Protein 3F7S (pdb70)

Sequence (134 aa):
GSTAAESEIRRQLIERWQAVRDRDIPGIIAPYADDIVAFDAIQALQFKGKSAYTAHWECGCTGPVFELAQLTVHAAGDLALAHWLNRCGPGDDESQCGFRATVGYRRQGGQWQVIHEHWSAPFDETQKALFDLKP

Structure (mmCIF, N/CA/C/O backbone):
data_3F7S
#
_entry.id   3F7S
#
_cell.length_a   65.920
_cell.length_b   65.920
_cell.length_c   89.390
_cell.angle_alpha   90.000
_cell.angle_beta   90.000
_cell.angle_gamma   90.000
#
_symmetry.space_group_name_H-M   'P 41 21 2'
#
loop_
_entity.id
_entity.type
_entity.pdbx_description
1 polymer 'uncharacterized NTF2-like protein'
2 non-polymer 'UNKNOWN LIGAND'
3 non-polymer 'SULFATE ION'
4 non-polymer GLYCEROL
5 water water
#
loop_
_atom_site.group_PDB
_atom_site.id
_atom_site.type_symbol
_atom_site.label_atom_id
_atom_site.label_alt_id
_atom_site.label_comp_id
_atom_site.label_asym_id
_atom_site.label_entity_id
_atom_site.label_seq_id
_atom_site.pdbx_PDB_ins_code
_atom_site.Cartn_x
_atom_site.Cartn_y
_atom_site.Cartn_z
_atom_site.occupancy
_atom_site.B_iso_or_equiv
_atom_site.auth_seq_id
_atom_site.auth_comp_id
_atom_site.auth_asym_id
_atom_site.auth_atom_id
_atom_site.pdbx_PDB_model_num
ATOM 1 N N . GLY A 1 1 ? 36.031 33.513 51.395 1.00 41.21 0 GLY A N 1
ATOM 2 C CA . GLY A 1 1 ? 34.898 32.694 51.944 1.00 42.38 0 GLY A CA 1
ATOM 3 C C . GLY A 1 1 ? 33.518 33.192 51.519 1.00 39.63 0 GLY A C 1
ATOM 4 O O . GLY A 1 1 ? 33.346 33.773 50.443 1.00 40.47 0 GLY A O 1
ATOM 13 N N . SER A 1 3 ? 29.845 35.209 51.523 1.00 25.42 2 SER A N 1
ATOM 14 C CA . SER A 1 3 ? 29.450 36.611 51.565 1.00 24.62 2 SER A CA 1
ATOM 15 C C . SER A 1 3 ? 28.131 36.736 52.309 1.00 23.22 2 SER A C 1
ATOM 16 O O . SER A 1 3 ? 27.092 36.238 51.847 1.00 19.50 2 SER A O 1
ATOM 19 N N . THR A 1 4 ? 28.147 37.390 53.471 1.00 23.46 3 THR A N 1
ATOM 20 C CA . THR A 1 4 ? 26.926 37.564 54.254 1.00 22.16 3 THR A CA 1
ATOM 21 C C . THR A 1 4 ? 25.963 38.514 53.529 1.00 20.09 3 THR A C 1
ATOM 22 O O . THR A 1 4 ? 24.752 38.365 53.595 1.00 20.99 3 THR A O 1
ATOM 26 N N . ALA A 1 5 ? 26.477 39.473 52.785 1.00 19.07 4 ALA A N 1
ATOM 27 C CA . ALA A 1 5 ? 25.582 40.339 52.029 1.00 19.91 4 ALA A CA 1
ATOM 28 C C . ALA A 1 5 ? 24.822 39.516 50.981 1.00 22.32 4 ALA A C 1
ATOM 29 O O . ALA A 1 5 ? 23.613 39.672 50.852 1.00 24.60 4 ALA A O 1
ATOM 31 N N . ALA A 1 6 ? 25.522 38.629 50.254 1.00 23.06 5 ALA A N 1
ATOM 32 C CA . ALA A 1 6 ? 24.885 37.811 49.196 1.00 22.33 5 ALA A CA 1
ATOM 33 C C . ALA A 1 6 ? 23.878 36.855 49.812 1.00 20.64 5 ALA A C 1
ATOM 34 O O . ALA A 1 6 ? 22.772 36.715 49.332 1.00 23.61 5 ALA A O 1
ATOM 36 N N . GLU A 1 7 ? 24.259 36.221 50.908 1.00 21.75 6 GLU A N 1
ATOM 37 C CA . GLU A 1 7 ? 23.374 35.303 51.600 1.00 21.51 6 GLU A CA 1
ATOM 38 C C . GLU A 1 7 ? 22.129 36.011 52.135 1.00 18.89 6 GLU A C 1
ATOM 39 O O . GLU A 1 7 ? 21.031 35.449 52.100 1.00 19.20 6 GLU A O 1
ATOM 45 N N . SER A 1 8 ? 22.282 37.229 52.651 1.00 19.10 7 SER A N 1
ATOM 46 C CA . SER A 1 8 ? 21.096 38.017 53.030 1.00 18.54 7 SER A CA 1
ATOM 47 C C . SER A 1 8 ? 20.205 38.252 51.798 1.00 20.10 7 SER A C 1
ATOM 48 O O . SER A 1 8 ? 18.971 38.144 51.879 1.00 20.56 7 SER A O 1
ATOM 51 N N . GLU A 1 9 ? 20.804 38.595 50.658 1.00 21.22 8 GLU A N 1
ATOM 52 C CA . GLU A 1 9 ? 19.986 38.836 49.456 1.00 24.06 8 GLU A CA 1
ATOM 53 C C . GLU A 1 9 ? 19.268 37.572 49.015 1.00 22.01 8 GLU A C 1
ATOM 54 O O . GLU A 1 9 ? 18.109 37.639 48.578 1.00 22.70 8 GLU A O 1
ATOM 60 N N . ILE A 1 10 ? 19.964 36.439 49.062 1.00 21.94 9 ILE A N 1
ATOM 61 C CA . ILE A 1 10 ? 19.346 35.146 48.640 1.00 20.94 9 ILE A CA 1
ATOM 62 C C . ILE A 1 10 ? 18.176 34.811 49.585 1.00 21.62 9 ILE A C 1
ATOM 63 O O . ILE A 1 10 ? 17.127 34.371 49.131 1.00 22.06 9 ILE A O 1
ATOM 68 N N . ARG A 1 11 ? 18.341 35.034 50.889 1.00 21.25 10 ARG A N 1
ATOM 69 C CA A A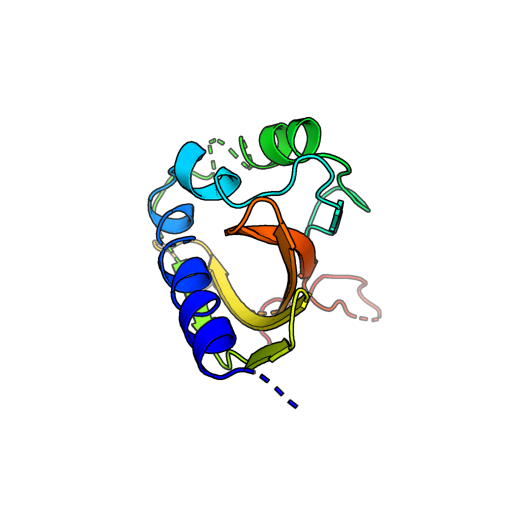RG A 1 11 ? 17.252 34.763 51.843 0.50 22.21 10 ARG A CA 1
ATOM 70 C CA B ARG A 1 11 ? 17.257 34.764 51.852 0.50 21.73 10 ARG A CA 1
ATOM 71 C C . ARG A 1 11 ? 16.013 35.585 51.539 1.00 22.61 10 ARG A C 1
ATOM 72 O O . ARG A 1 11 ? 14.898 35.075 51.606 1.00 21.35 10 ARG A O 1
ATOM 87 N N . GLN A 1 12 ? 16.210 36.849 51.195 1.00 21.65 11 GLN A N 1
ATOM 88 C CA . GLN A 1 12 ? 15.088 37.701 50.803 1.00 23.88 11 GLN A CA 1
ATOM 89 C C . GLN A 1 12 ? 14.426 37.264 49.481 1.00 24.74 11 GLN A C 1
ATOM 90 O O . GLN A 1 12 ? 13.182 37.299 49.349 1.00 20.37 11 GLN A O 1
ATOM 96 N N . LEU A 1 13 ? 15.250 36.870 48.510 1.00 22.91 12 LEU A N 1
ATOM 97 C CA . LEU A 1 13 ? 14.719 36.311 47.273 1.00 23.42 12 LEU A CA 1
ATOM 98 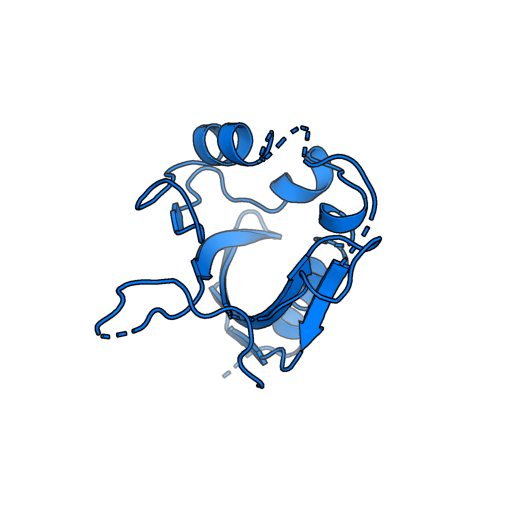C C . LEU A 1 13 ? 13.827 35.125 47.627 1.00 20.25 12 LEU A C 1
ATOM 99 O O . LEU A 1 13 ? 12.696 35.048 47.159 1.00 21.55 12 LEU A O 1
ATOM 104 N N . ILE A 1 14 ? 14.311 34.207 48.474 1.00 21.85 13 ILE A N 1
ATOM 105 C CA . ILE A 1 14 ? 13.520 33.036 48.849 1.00 20.13 13 ILE A CA 1
ATOM 106 C C . ILE A 1 14 ? 12.189 33.433 49.524 1.00 21.68 13 ILE A C 1
ATOM 107 O O . ILE A 1 14 ? 11.148 32.891 49.185 1.00 21.29 13 ILE A O 1
ATOM 112 N N . GLU A 1 15 ? 12.210 34.419 50.435 1.00 21.96 14 GLU A N 1
ATOM 113 C CA . GLU A 1 15 ? 10.998 34.869 51.146 1.00 21.38 14 GLU A CA 1
ATOM 114 C C . GLU A 1 15 ? 9.922 35.355 50.197 1.00 21.15 14 GLU A C 1
ATOM 115 O O . GLU A 1 15 ? 8.764 34.980 50.339 1.00 21.87 14 GLU A O 1
ATOM 121 N N . ARG A 1 16 ? 10.303 36.183 49.232 1.00 21.40 15 ARG A N 1
ATOM 122 C CA . ARG A 1 16 ? 9.352 36.726 48.264 1.00 22.72 15 ARG A CA 1
ATOM 123 C C . ARG A 1 16 ? 8.857 35.649 47.290 1.00 21.66 15 ARG A C 1
ATOM 124 O O . ARG A 1 16 ? 7.718 35.666 46.867 1.00 21.79 15 ARG A O 1
ATOM 132 N N . TRP A 1 17 ? 9.738 34.715 46.938 1.00 22.81 16 TRP A N 1
ATOM 133 C CA . TRP A 1 17 ? 9.423 33.644 45.987 1.00 22.30 16 TRP A CA 1
ATOM 134 C C . TRP A 1 17 ? 8.399 32.701 46.614 1.00 23.95 16 TRP A C 1
ATOM 135 O O . TRP A 1 17 ? 7.380 32.378 45.981 1.00 25.64 16 TRP A O 1
ATOM 154 N N . GLN A 1 19 ? 6.331 33.412 48.905 1.00 24.63 18 GLN A N 1
ATOM 155 C CA . GLN A 1 19 ? 5.101 34.176 49.032 1.00 24.08 18 GLN A CA 1
ATOM 156 C C . GLN A 1 19 ? 4.377 34.172 47.704 1.00 25.85 18 GLN A C 1
ATOM 157 O O . GLN A 1 19 ? 3.142 34.073 47.689 1.00 22.05 18 GLN A O 1
ATOM 163 N N . ALA A 1 20 ? 5.133 34.310 46.599 1.00 25.80 19 ALA A N 1
ATOM 164 C CA . ALA A 1 20 ? 4.551 34.275 45.247 1.00 26.09 19 ALA A CA 1
ATOM 165 C C . ALA A 1 20 ? 3.836 32.948 44.985 1.00 25.49 19 ALA A C 1
ATOM 166 O O . ALA A 1 20 ? 2.731 32.935 44.416 1.00 24.05 19 ALA A O 1
ATOM 168 N N . VAL A 1 21 ? 4.463 31.844 45.411 1.00 26.08 20 VAL A N 1
ATOM 169 C CA . VAL A 1 21 ? 3.876 30.517 45.270 1.00 23.73 20 VAL A CA 1
ATOM 170 C C . VAL A 1 21 ? 2.538 30.480 46.026 1.00 28.84 20 VAL A C 1
ATOM 171 O O . VAL A 1 21 ? 1.495 30.099 45.466 1.00 28.32 20 VAL A O 1
ATOM 175 N N . ARG A 1 22 ? 2.552 30.899 47.287 1.00 29.84 21 ARG A N 1
ATOM 176 C CA . ARG A 1 22 ? 1.326 30.894 48.067 1.00 29.74 21 ARG A CA 1
ATOM 177 C C . ARG A 1 22 ? 0.286 31.835 47.462 1.00 30.73 21 ARG A C 1
ATOM 178 O O . ARG A 1 22 ? -0.881 31.509 47.478 1.00 30.78 21 ARG A O 1
ATOM 186 N N . ASP A 1 23 ? 0.690 32.993 46.928 1.00 31.50 22 ASP A N 1
ATOM 187 C CA . ASP A 1 23 ? -0.264 33.890 46.249 1.00 31.18 22 ASP A CA 1
ATOM 188 C C . ASP A 1 23 ? -0.684 33.403 44.850 1.00 29.59 22 ASP A C 1
ATOM 189 O O . ASP A 1 23 ? -1.433 34.079 44.175 1.00 29.65 22 ASP A O 1
ATOM 194 N N . ARG A 1 24 ? -0.194 32.262 44.386 1.00 30.11 23 ARG A N 1
ATOM 195 C CA . ARG A 1 24 ? -0.491 31.816 43.021 1.00 30.95 23 ARG A CA 1
ATOM 196 C C . ARG A 1 24 ? -0.181 32.894 41.975 1.00 31.15 23 ARG A C 1
ATOM 197 O O . ARG A 1 24 ? -0.889 33.048 40.973 1.00 33.21 23 ARG A O 1
ATOM 202 N N . ASP A 1 25 ? 0.906 33.616 42.217 1.00 28.05 24 ASP A N 1
ATOM 203 C CA . ASP A 1 25 ? 1.368 34.707 41.368 1.00 28.40 24 ASP A CA 1
ATOM 204 C C . ASP A 1 25 ? 2.497 34.226 40.389 1.00 28.81 24 ASP A C 1
ATOM 205 O O . ASP A 1 25 ? 3.703 34.321 40.654 1.00 29.70 24 ASP A O 1
ATOM 210 N N . ILE A 1 26 ? 2.075 33.702 39.245 1.00 27.65 25 ILE A N 1
ATOM 211 C CA . ILE A 1 26 ? 3.017 33.136 38.295 1.00 26.47 25 ILE A CA 1
ATOM 212 C C . ILE A 1 26 ? 4.138 34.106 37.904 1.00 24.89 25 ILE A C 1
ATOM 213 O O . ILE A 1 26 ? 5.282 33.713 37.795 1.00 24.28 25 ILE A O 1
ATOM 218 N N . PRO A 1 27 ? 3.806 35.375 37.648 1.00 26.22 26 PRO A N 1
ATOM 219 C CA . PRO A 1 27 ? 4.870 36.329 37.302 1.00 27.05 26 PRO A CA 1
ATOM 220 C C . PRO A 1 27 ? 5.923 36.491 38.378 1.00 25.40 26 PRO A C 1
ATOM 221 O O . PRO A 1 27 ? 7.120 36.648 38.060 1.00 25.61 26 PRO A O 1
ATOM 225 N N . GLY A 1 28 ? 5.481 36.432 39.633 1.00 25.32 27 GLY A N 1
ATOM 226 C CA . GLY A 1 28 ? 6.395 36.439 40.770 1.00 25.04 27 GLY A CA 1
ATOM 227 C C . GLY A 1 28 ? 7.180 35.131 40.947 1.00 24.43 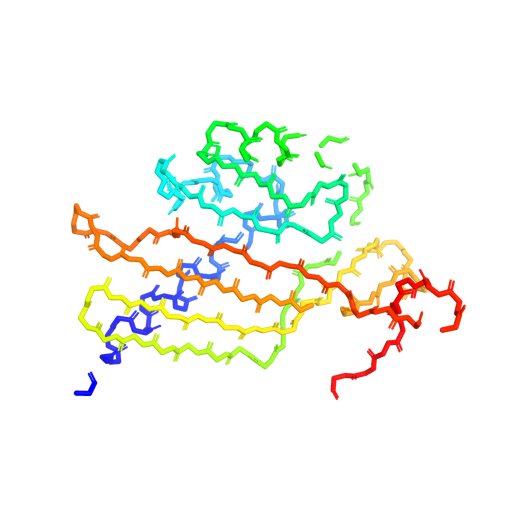27 GLY A C 1
ATOM 228 O O . GLY A 1 28 ? 8.322 35.155 41.364 1.00 25.49 27 GLY A O 1
ATOM 229 N N . ILE A 1 29 ? 6.559 33.994 40.647 1.00 23.57 28 ILE A N 1
ATOM 230 C CA . ILE A 1 29 ? 7.259 32.716 40.678 1.00 22.08 28 ILE A CA 1
ATOM 231 C C . ILE A 1 29 ? 8.449 32.656 39.704 1.00 24.26 28 ILE A C 1
ATOM 232 O O . ILE A 1 29 ? 9.568 32.238 40.079 1.00 22.72 28 ILE A O 1
ATOM 237 N N . ILE A 1 30 ? 8.242 33.143 38.478 1.00 22.28 29 ILE A N 1
ATOM 238 C CA . ILE A 1 30 ? 9.235 33.016 37.442 1.00 24.46 29 ILE A CA 1
ATOM 239 C C . ILE A 1 30 ? 10.180 34.194 37.310 1.00 24.81 29 ILE A C 1
ATOM 240 O O . ILE A 1 30 ? 11.227 34.081 36.640 1.00 22.03 29 ILE A O 1
ATOM 245 N N . ALA A 1 31 ? 9.844 35.314 37.946 1.00 22.77 30 ALA A N 1
ATOM 246 C CA . ALA A 1 31 ? 10.674 36.526 37.830 1.00 26.97 30 ALA A CA 1
ATOM 247 C C . ALA A 1 31 ? 12.167 36.308 38.096 1.00 27.31 30 ALA A C 1
ATOM 248 O O . ALA A 1 31 ? 13.017 36.848 37.369 1.00 28.22 30 ALA A O 1
ATOM 250 N N . PRO A 1 32 ? 12.508 35.512 39.116 1.00 25.76 31 PRO A N 1
ATOM 251 C CA . PRO A 1 32 ? 13.952 35.324 39.354 1.00 26.09 31 PRO A CA 1
ATOM 252 C C . PRO A 1 32 ? 14.637 34.227 38.520 1.00 26.78 31 PRO A C 1
ATOM 253 O O . PRO A 1 32 ? 15.860 34.015 38.663 1.00 24.35 31 PRO A O 1
ATOM 257 N N . TYR A 1 33 ? 13.890 33.563 37.634 1.00 26.72 32 TYR A N 1
ATOM 258 C CA . TYR A 1 33 ? 14.449 32.399 36.936 1.00 25.17 32 TYR A CA 1
ATOM 259 C C . TYR A 1 33 ? 15.354 32.830 35.793 1.00 27.81 32 TYR A C 1
ATOM 260 O O . TYR A 1 33 ? 14.954 33.682 34.999 1.00 27.82 32 TYR A O 1
ATOM 269 N N . ALA A 1 34 ? 16.552 32.244 35.688 1.00 26.26 33 ALA A N 1
ATOM 270 C CA . ALA A 1 34 ? 17.377 32.421 34.480 1.00 23.93 33 ALA A CA 1
ATOM 271 C C . ALA A 1 34 ? 16.654 31.820 33.269 1.00 25.85 33 ALA A C 1
ATOM 272 O O . ALA A 1 34 ? 15.845 30.889 33.383 1.00 24.51 33 ALA A O 1
ATOM 274 N N . ASP A 1 35 ? 16.940 32.364 32.096 1.00 25.05 34 ASP A N 1
ATOM 275 C CA . ASP A 1 35 ? 16.378 31.819 30.859 1.00 26.52 34 ASP A CA 1
ATOM 276 C C . ASP A 1 35 ? 16.705 30.351 30.615 1.00 25.88 34 ASP A C 1
ATOM 277 O O . ASP A 1 35 ? 15.920 29.618 29.994 1.00 21.97 34 ASP A O 1
ATOM 282 N N . ASP A 1 36 ? 17.888 29.936 31.069 1.00 24.93 35 ASP A N 1
ATOM 283 C CA . ASP A 1 36 ? 18.344 28.566 30.869 1.00 25.34 35 ASP A CA 1
ATOM 284 C C . ASP A 1 36 ? 18.228 27.693 32.135 1.00 26.38 35 ASP A C 1
ATOM 285 O O . ASP A 1 36 ? 18.925 26.678 32.236 1.00 24.08 35 ASP A O 1
ATOM 290 N N . ILE A 1 37 ? 17.321 28.060 33.057 1.00 23.44 36 ILE A N 1
ATOM 291 C CA . ILE A 1 37 ? 17.081 27.292 34.289 1.00 20.51 36 ILE A CA 1
ATOM 292 C C . ILE A 1 37 ? 16.893 25.796 33.961 1.00 23.36 36 ILE A C 1
ATOM 293 O O . ILE A 1 37 ? 16.243 25.454 32.982 1.00 20.93 36 ILE A O 1
ATOM 298 N N . VAL A 1 38 ? 17.530 24.917 34.743 1.00 25.43 37 VAL A N 1
ATOM 299 C CA . VAL A 1 38 ? 17.271 23.462 34.682 1.00 23.63 37 VAL A CA 1
ATOM 300 C C . VAL A 1 38 ? 16.646 23.022 35.983 1.00 21.14 37 VAL A C 1
ATOM 301 O O . VAL A 1 38 ? 17.254 23.211 37.070 1.00 22.28 37 VAL A O 1
ATOM 305 N N . ALA A 1 39 ? 15.450 22.426 35.910 1.00 19.31 38 ALA A N 1
ATOM 306 C CA . ALA A 1 39 ? 14.681 22.086 37.144 1.00 20.18 38 ALA A CA 1
ATOM 307 C C . ALA A 1 39 ? 14.335 20.618 37.173 1.00 22.38 38 ALA A C 1
ATOM 308 O O . ALA A 1 39 ? 13.851 20.094 36.180 1.00 24.54 38 ALA A O 1
ATOM 310 N N . PHE A 1 40 ? 14.608 19.953 38.296 1.00 20.55 39 PHE A N 1
ATOM 311 C CA . PHE A 1 40 ? 14.119 18.616 38.579 1.00 18.40 39 PHE A CA 1
ATOM 312 C C . PHE A 1 40 ? 12.952 18.755 39.542 1.00 23.72 39 PHE A C 1
ATOM 313 O O . PHE A 1 40 ? 13.156 19.019 40.752 1.00 23.35 39 PHE A O 1
ATOM 321 N N . ASP A 1 41 ? 11.729 18.589 39.031 1.00 22.31 40 ASP A N 1
ATOM 322 C CA . ASP A 1 41 ? 10.542 18.734 39.865 1.00 23.23 40 ASP A CA 1
ATOM 323 C C . ASP A 1 41 ? 10.234 17.405 40.512 1.00 21.69 40 ASP A C 1
ATOM 324 O O . ASP A 1 41 ? 10.787 16.355 40.125 1.00 20.38 40 ASP A O 1
ATOM 329 N N . ALA A 1 42 ? 9.367 17.454 41.523 1.00 22.35 41 ALA A N 1
ATOM 330 C CA . ALA A 1 42 ? 9.041 16.293 42.348 1.00 22.65 41 ALA A CA 1
ATOM 331 C C . ALA A 1 42 ? 8.155 15.303 41.621 1.00 24.24 41 ALA A C 1
ATOM 332 O O . ALA A 1 42 ? 8.059 14.143 42.052 1.00 18.87 41 ALA A O 1
ATOM 334 N N . ILE A 1 43 ? 7.500 15.768 40.544 1.00 23.27 42 ILE A N 1
ATOM 335 C CA . ILE A 1 43 ? 6.522 14.960 39.822 1.00 27.29 42 ILE A CA 1
ATOM 336 C C . ILE A 1 43 ? 6.710 14.922 38.310 1.00 26.32 42 ILE A C 1
ATOM 337 O O . ILE A 1 43 ? 7.342 15.811 37.734 1.00 23.18 42 ILE A O 1
ATOM 342 N N . GLN A 1 44 ? 6.154 13.875 37.699 1.00 28.41 43 GLN A N 1
ATOM 343 C CA . GLN A 1 44 ? 5.742 13.856 36.270 1.00 29.72 43 GLN A CA 1
ATOM 344 C C . GLN A 1 44 ? 6.842 13.643 35.203 1.00 29.25 43 GLN A C 1
ATOM 345 O O . GLN A 1 44 ? 6.662 12.850 34.265 1.00 27.50 43 GLN A O 1
ATOM 351 N N . ALA A 1 45 ? 7.963 14.345 35.346 1.00 26.40 44 ALA A N 1
ATOM 352 C CA . ALA A 1 45 ? 9.034 14.282 34.372 1.00 25.49 44 ALA A CA 1
ATOM 353 C C . ALA A 1 45 ? 10.393 14.261 35.085 1.00 26.51 44 ALA A C 1
ATOM 354 O O . ALA A 1 45 ? 10.532 14.681 36.233 1.00 25.35 44 ALA A O 1
ATOM 356 N N . LEU A 1 46 ? 11.403 13.770 34.391 1.00 24.75 45 LEU A N 1
ATOM 357 C CA . LEU A 1 46 ? 12.756 13.754 34.924 1.00 27.07 45 LEU A CA 1
ATOM 358 C C . LEU A 1 46 ? 13.278 15.170 35.126 1.00 24.73 45 LEU A C 1
ATOM 359 O O . LEU A 1 46 ? 13.913 15.474 36.142 1.00 20.93 45 LEU A O 1
ATOM 364 N N . GLN A 1 47 ? 13.034 16.033 34.143 1.00 22.40 46 GLN A N 1
ATOM 365 C CA . GLN A 1 47 ? 13.528 17.416 34.191 1.00 21.08 46 GLN A CA 1
ATOM 366 C C . GLN A 1 47 ? 12.760 18.346 33.232 1.00 21.54 46 GLN A C 1
ATOM 367 O O . GLN A 1 47 ? 12.051 17.882 32.317 1.00 20.26 46 GLN A O 1
ATOM 373 N N . PHE A 1 48 ? 12.901 19.646 33.469 1.00 20.79 47 PHE A N 1
ATOM 374 C CA . PHE A 1 48 ? 12.406 20.715 32.601 1.00 21.51 47 PHE A CA 1
ATOM 375 C C . PHE A 1 48 ? 13.597 21.588 32.278 1.00 23.80 47 PHE A C 1
ATOM 376 O O . PHE A 1 48 ? 14.366 21.971 33.174 1.00 23.46 47 PHE A O 1
ATOM 384 N N . LYS A 1 49 ? 13.802 21.887 31.002 1.00 23.59 48 LYS A N 1
ATOM 385 C CA . LYS A 1 49 ? 14.956 22.674 30.600 1.00 26.00 48 LYS A CA 1
ATOM 386 C C . LYS A 1 49 ? 14.519 23.982 29.931 1.00 24.82 48 LYS A C 1
ATOM 387 O O . LYS A 1 49 ? 13.828 23.960 28.903 1.00 20.69 48 LYS A O 1
ATOM 393 N N . GLY A 1 50 ? 14.949 25.107 30.514 1.00 24.26 49 GLY A N 1
ATOM 394 C CA . GLY A 1 50 ? 14.682 26.431 29.971 1.00 21.00 49 GLY A CA 1
ATOM 395 C C . GLY A 1 50 ? 13.484 27.016 30.671 1.00 22.07 49 GLY A C 1
ATOM 396 O O . GLY A 1 50 ? 12.577 26.317 31.041 1.00 19.87 49 GLY A O 1
ATOM 397 N N . LYS A 1 51 ? 13.471 28.331 30.789 1.00 26.52 50 LYS A N 1
ATOM 398 C CA . LYS A 1 51 ? 12.422 29.059 31.498 1.00 22.75 50 LYS A CA 1
ATOM 399 C C . LYS A 1 51 ? 11.069 28.905 30.824 1.00 24.95 50 LYS A C 1
ATOM 400 O O . LYS A 1 51 ? 10.028 28.817 31.495 1.00 24.16 50 LYS A O 1
ATOM 406 N N . SER A 1 52 ? 11.040 28.817 29.493 1.00 25.51 51 SER A N 1
ATOM 407 C CA . SER A 1 52 ? 9.739 28.723 28.829 1.00 25.17 51 SER A CA 1
ATOM 408 C C . SER A 1 52 ? 9.026 27.402 29.167 1.00 23.69 51 SER A C 1
ATOM 409 O O . SER A 1 52 ? 7.861 27.376 29.608 1.00 22.00 51 SER A O 1
ATOM 412 N N . ALA A 1 53 ? 9.734 26.302 28.984 1.00 23.27 52 ALA A N 1
ATOM 413 C CA . ALA A 1 53 ? 9.188 25.005 29.365 1.00 23.86 52 ALA A CA 1
ATOM 414 C C . ALA A 1 53 ? 8.801 24.917 30.868 1.00 21.34 52 ALA A C 1
ATOM 415 O O . ALA A 1 53 ? 7.767 24.326 31.222 1.00 21.43 52 ALA A O 1
ATOM 417 N N . TYR A 1 54 ? 9.643 25.443 31.759 1.00 21.37 53 TYR A N 1
ATOM 418 C CA . TYR A 1 54 ? 9.360 25.335 33.223 1.00 21.86 53 TYR A CA 1
ATOM 419 C C . TYR A 1 54 ? 8.190 26.240 33.606 1.00 20.39 53 TYR A C 1
ATOM 420 O O . TYR A 1 54 ? 7.363 25.900 34.487 1.00 20.66 53 TYR A O 1
ATOM 429 N N . THR A 1 55 ? 8.074 27.373 32.894 1.00 19.58 54 THR A N 1
ATOM 430 C CA . THR A 1 55 ? 6.889 28.243 33.078 1.00 21.23 54 THR A CA 1
ATOM 431 C C . THR A 1 55 ? 5.614 27.521 32.722 1.00 23.29 54 THR A C 1
ATOM 432 O O . THR A 1 55 ? 4.619 27.619 33.453 1.00 25.44 54 THR A O 1
ATOM 436 N N . ALA A 1 56 ? 5.656 26.766 31.620 1.00 23.73 55 ALA A N 1
ATOM 437 C CA . ALA A 1 56 ? 4.500 26.055 31.144 1.00 22.94 55 ALA A CA 1
ATOM 438 C C . ALA A 1 56 ? 4.067 25.011 32.164 1.00 22.11 55 ALA A C 1
ATOM 439 O O . ALA A 1 56 ? 2.862 24.799 32.358 1.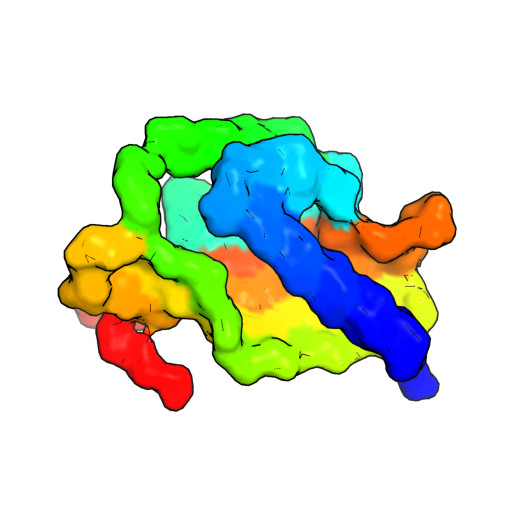00 25.22 55 ALA A O 1
ATOM 441 N N . HIS A 1 57 ? 5.044 24.373 32.800 1.00 20.90 56 HIS A N 1
ATOM 442 C CA . HIS A 1 57 ? 4.798 23.398 33.846 1.00 20.29 56 HIS A CA 1
ATOM 443 C C . HIS A 1 57 ? 4.188 24.043 35.095 1.00 23.54 56 HIS A C 1
ATOM 444 O O . HIS A 1 57 ? 3.185 23.543 35.649 1.00 22.66 56 HIS A O 1
ATOM 451 N N . TRP A 1 58 ? 4.787 25.140 35.553 1.00 22.83 57 TRP A N 1
ATOM 452 C CA . TRP A 1 58 ? 4.197 25.881 36.668 1.00 25.22 57 TRP A CA 1
ATOM 453 C C . TRP A 1 58 ? 2.760 26.313 36.387 1.00 24.70 57 TRP A C 1
ATOM 454 O O . TRP A 1 58 ? 1.909 26.210 37.247 1.00 25.60 57 TRP A O 1
ATOM 465 N N . GLU A 1 59 ? 2.489 26.776 35.176 1.00 26.28 58 GLU A N 1
ATOM 466 C CA . GLU A 1 59 ? 1.125 27.217 34.799 1.00 25.37 58 GLU A CA 1
ATOM 467 C C . GLU A 1 59 ? 0.161 26.046 34.881 1.00 26.13 58 GLU A C 1
ATOM 468 O O . GLU A 1 59 ? -0.914 26.156 35.435 1.00 23.88 58 GLU A O 1
ATOM 482 N N . CYS A 1 61 ? 0.483 23.205 36.742 1.00 33.78 60 CYS A N 1
ATOM 483 C CA . CYS A 1 61 ? 0.398 22.843 38.149 1.00 37.15 60 CYS A CA 1
ATOM 484 C C . CYS A 1 61 ? -0.497 23.796 38.898 1.00 37.56 60 CYS A C 1
ATOM 485 O O . CYS A 1 61 ? -1.319 23.370 39.678 1.00 34.15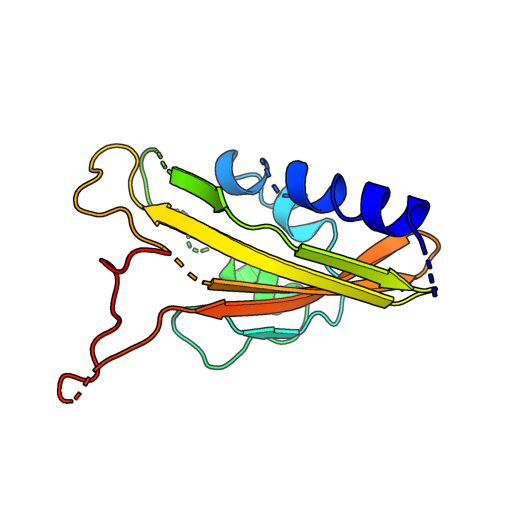 60 CYS A O 1
ATOM 496 N N . GLY A 1 63 ? -2.947 25.898 37.858 1.00 60.55 62 GLY A N 1
ATOM 497 C CA . GLY A 1 63 ? -4.366 25.826 37.518 1.00 64.39 62 GLY A CA 1
ATOM 498 C C . GLY A 1 63 ? -5.017 24.579 38.088 1.00 67.24 62 GLY A C 1
ATOM 499 O O . GLY A 1 63 ? -6.229 24.559 38.306 1.00 69.92 62 GLY A O 1
ATOM 508 N N . CYS A 1 65 ? -4.927 22.978 41.091 1.00 76.70 64 CYS A N 1
ATOM 509 C CA . CYS A 1 65 ? -5.199 22.725 42.501 1.00 79.54 64 CYS A CA 1
ATOM 510 C C . CYS A 1 65 ? -6.066 23.858 43.046 1.00 79.71 64 CYS A C 1
ATOM 511 O O . CYS A 1 65 ? -5.586 24.970 43.275 1.00 78.65 64 CYS A O 1
ATOM 514 N N . THR A 1 66 ? -7.361 23.572 43.190 1.00 80.69 65 THR A N 1
ATOM 515 C CA . THR A 1 66 ? -8.302 24.497 43.808 1.00 80.53 65 THR A CA 1
ATOM 516 C C . THR A 1 66 ? -8.081 24.452 45.310 1.00 80.82 65 THR A C 1
ATOM 517 O O . THR A 1 66 ? -7.523 23.479 45.847 1.00 81.23 65 THR A O 1
ATOM 519 N N . GLY A 1 67 ? -8.494 25.523 45.978 1.00 79.77 66 GLY A N 1
ATOM 520 C CA . GLY A 1 67 ? -8.512 25.561 47.429 1.00 78.87 66 GLY A CA 1
ATOM 521 C C . GLY A 1 67 ? -7.285 26.178 48.070 1.00 77.72 66 GLY A C 1
ATOM 522 O O . GLY A 1 67 ? -6.378 26.651 47.389 1.00 77.30 66 GLY A O 1
ATOM 523 N N . PRO A 1 68 ? -7.252 26.166 49.407 1.00 76.90 67 PRO A N 1
ATOM 524 C CA . PRO A 1 68 ? -6.162 26.795 50.128 1.00 75.56 67 PRO A CA 1
ATOM 525 C C . PRO A 1 68 ? -4.951 25.871 50.148 1.00 72.45 67 PRO A C 1
ATOM 526 O O . PRO A 1 68 ? -5.086 24.662 49.920 1.00 71.55 67 PRO A O 1
ATOM 538 N N . VAL A 1 70 ? -0.825 24.897 51.875 1.00 52.88 69 VAL A N 1
ATOM 539 C CA . VAL A 1 70 ? 0.302 25.036 52.779 1.00 45.13 69 VAL A CA 1
ATOM 540 C C . VAL A 1 70 ? 1.554 24.996 51.893 1.00 42.27 69 VAL A C 1
ATOM 541 O O . VAL A 1 70 ? 1.666 24.156 50.998 1.00 38.50 69 VAL A O 1
ATOM 545 N N . PHE A 1 71 ? 2.443 25.953 52.103 1.00 36.03 70 PHE A N 1
ATOM 546 C CA . PHE A 1 71 ? 3.707 25.996 51.395 1.00 36.60 70 PHE A CA 1
ATOM 547 C C . PHE A 1 71 ? 4.610 26.789 52.280 1.00 35.83 70 PHE A C 1
ATOM 548 O O . PHE A 1 71 ? 4.624 28.008 52.233 1.00 37.65 70 PHE A O 1
ATOM 556 N N . GLU A 1 72 ? 5.315 26.097 53.150 1.00 33.99 71 GLU A N 1
ATOM 557 C CA . GLU A 1 72 ? 6.113 26.764 54.148 1.00 34.62 71 GLU A CA 1
ATOM 558 C C . GLU A 1 72 ? 7.412 25.963 54.302 1.00 34.43 71 GLU A C 1
ATOM 559 O O . GLU A 1 72 ? 7.461 24.803 53.861 1.00 34.77 71 GLU A O 1
ATOM 565 N N . LEU A 1 73 ? 8.445 26.552 54.908 1.00 32.65 72 LEU A N 1
ATOM 566 C CA . LEU A 1 73 ? 9.750 25.877 54.967 1.00 33.30 72 LEU A CA 1
ATOM 567 C C . LEU A 1 73 ? 10.348 25.724 56.364 1.00 30.93 72 LEU A C 1
ATOM 568 O O . LEU A 1 73 ? 9.912 26.378 57.326 1.00 30.03 72 LEU A O 1
ATOM 573 N N . ALA A 1 74 ? 11.285 24.776 56.475 1.00 29.18 73 ALA A N 1
ATOM 574 C CA . ALA A 1 74 ? 12.026 24.509 57.707 1.00 25.56 73 ALA A CA 1
ATOM 575 C C . ALA A 1 74 ? 13.452 24.180 57.347 1.00 24.94 73 ALA A C 1
ATOM 576 O O . ALA A 1 74 ? 13.737 23.672 56.242 1.00 26.60 73 ALA A O 1
ATOM 578 N N . GLN A 1 75 ? 14.354 24.513 58.265 1.00 23.70 74 GLN A N 1
ATOM 579 C CA . GLN A 1 75 ? 15.778 24.169 58.179 1.00 26.03 74 GLN A CA 1
ATOM 580 C C . GLN A 1 75 ? 16.463 24.696 56.933 1.00 25.91 74 GLN A C 1
ATOM 581 O O . GLN A 1 75 ? 17.197 23.973 56.282 1.00 23.55 74 GLN A O 1
ATOM 587 N N . LEU A 1 76 ? 16.253 25.985 56.677 1.00 28.32 75 LEU A N 1
ATOM 588 C CA . LEU A 1 76 ? 16.844 26.694 55.561 1.00 26.89 75 LEU A CA 1
ATOM 589 C C . LEU A 1 76 ? 18.323 26.859 55.760 1.00 26.87 75 LEU A C 1
ATOM 590 O O . LEU A 1 76 ? 18.763 27.391 56.776 1.00 27.00 75 LEU A O 1
ATOM 595 N N . THR A 1 77 ? 19.109 26.387 54.790 1.00 25.67 76 THR A N 1
ATOM 596 C CA . THR A 1 77 ? 20.543 26.641 54.757 1.00 26.42 76 THR A CA 1
ATOM 597 C C . THR A 1 77 ? 20.884 27.380 53.471 1.00 25.46 76 THR A C 1
ATOM 598 O O . THR A 1 77 ? 20.438 26.957 52.395 1.00 24.36 76 THR A O 1
ATOM 602 N N . VAL A 1 78 ? 21.668 28.456 53.591 1.00 23.73 77 VAL A N 1
ATOM 603 C CA . VAL A 1 78 ? 22.050 29.289 52.472 1.00 24.78 77 VAL A CA 1
ATOM 604 C C . VAL A 1 78 ? 23.557 29.531 52.511 1.00 26.32 77 VAL A C 1
ATOM 605 O O . VAL A 1 78 ? 24.099 29.891 53.560 1.00 24.51 77 VAL A O 1
ATOM 609 N N . HIS A 1 79 ? 24.241 29.272 51.386 1.00 24.95 78 HIS A N 1
ATOM 610 C CA . HIS A 1 79 ? 25.664 29.605 51.237 1.00 24.44 78 HIS A CA 1
ATOM 611 C C . HIS A 1 79 ? 25.873 30.373 49.980 1.00 22.44 78 HIS A C 1
ATOM 612 O O . HIS A 1 79 ? 25.341 29.986 48.970 1.00 25.91 78 HIS A O 1
ATOM 619 N N . ALA A 1 80 ? 26.674 31.432 50.019 1.00 22.94 79 ALA A N 1
ATOM 620 C CA . ALA A 1 80 ? 26.930 32.254 48.833 1.00 24.51 79 ALA A CA 1
ATOM 621 C C . ALA A 1 80 ? 28.361 32.796 48.840 1.00 26.07 79 ALA A C 1
ATOM 622 O O . ALA A 1 80 ? 28.884 33.181 49.880 1.00 32.27 79 ALA A O 1
ATOM 624 N N . ALA A 1 81 ? 29.006 32.758 47.681 1.00 27.68 80 ALA A N 1
ATOM 625 C CA . ALA A 1 81 ? 30.371 33.213 47.489 1.00 28.39 80 ALA A CA 1
ATOM 626 C C . ALA A 1 81 ? 30.503 33.735 46.065 1.00 33.73 80 ALA A C 1
ATOM 627 O O . ALA A 1 81 ? 30.316 32.974 45.063 1.00 35.50 80 ALA A O 1
ATOM 629 N N . GLY A 1 82 ? 30.829 35.022 45.954 1.00 32.74 81 GLY A N 1
ATOM 630 C CA . GLY A 1 82 ? 30.993 35.657 44.641 1.00 33.16 81 GLY A CA 1
ATOM 631 C C . GLY A 1 82 ? 29.734 35.629 43.804 1.00 30.42 81 GLY A C 1
ATOM 632 O O . GLY A 1 82 ? 28.735 36.247 44.151 1.00 33.84 81 GLY A O 1
ATOM 633 N N . ASP A 1 83 ? 29.777 34.884 42.711 1.00 30.58 82 ASP A N 1
ATOM 634 C CA . ASP A 1 83 ? 28.667 34.870 41.758 1.00 31.57 82 ASP A CA 1
ATOM 635 C C . ASP A 1 83 ? 27.799 33.612 41.832 1.00 25.19 82 ASP A C 1
ATOM 636 O O . ASP A 1 83 ? 26.914 33.442 41.006 1.00 23.78 82 ASP A O 1
ATOM 641 N N . LEU A 1 84 ? 28.055 32.750 42.809 1.00 23.44 83 LEU A N 1
ATOM 642 C CA . LEU A 1 84 ? 27.331 31.501 42.950 1.00 22.88 83 LEU A CA 1
ATOM 643 C C . LEU A 1 84 ? 26.734 31.382 44.352 1.00 22.48 83 LEU A C 1
ATOM 644 O O . LEU A 1 84 ? 27.313 31.872 45.309 1.00 22.99 83 LEU A O 1
ATOM 649 N N . ALA A 1 85 ? 25.538 30.807 44.463 1.00 22.97 84 ALA A N 1
ATOM 650 C CA . ALA A 1 85 ? 24.941 30.510 45.741 1.00 21.15 84 ALA A CA 1
ATOM 651 C C . ALA A 1 85 ? 24.171 29.199 45.667 1.00 25.15 84 ALA A C 1
ATOM 652 O O . ALA A 1 85 ? 23.728 28.759 44.590 1.00 24.68 84 ALA A O 1
ATOM 654 N N . LEU A 1 86 ? 24.007 28.601 46.837 1.00 22.92 85 LEU A N 1
ATOM 655 C CA . LEU A 1 86 ? 23.310 27.354 47.025 1.00 25.89 85 LEU A CA 1
ATOM 656 C C . LEU A 1 86 ? 22.354 27.494 48.234 1.00 22.36 85 LEU A C 1
ATOM 657 O O . LEU A 1 86 ? 22.764 27.997 49.277 1.00 25.06 85 LEU A O 1
ATOM 662 N N . ALA A 1 87 ? 21.138 26.993 48.127 1.00 21.21 86 ALA A N 1
ATOM 663 C CA . ALA A 1 87 ? 20.253 26.856 49.289 1.00 20.65 86 ALA A CA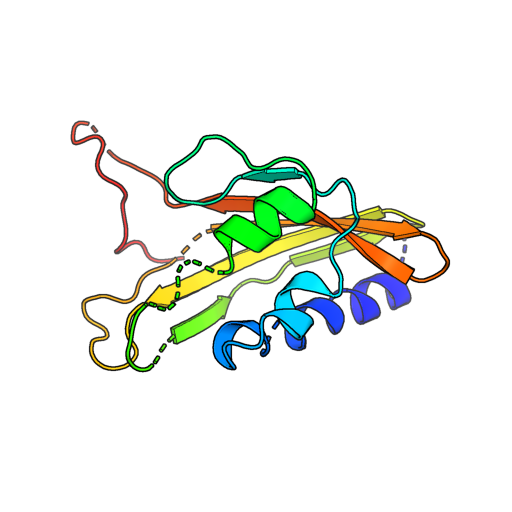 1
ATOM 664 C C . ALA A 1 87 ? 19.565 25.495 49.286 1.00 22.38 86 ALA A C 1
ATOM 665 O O . ALA A 1 87 ? 19.406 24.841 48.226 1.00 23.55 86 ALA A O 1
ATOM 667 N N . HIS A 1 88 ? 19.220 25.029 50.483 1.00 20.99 87 HIS A N 1
ATOM 668 C 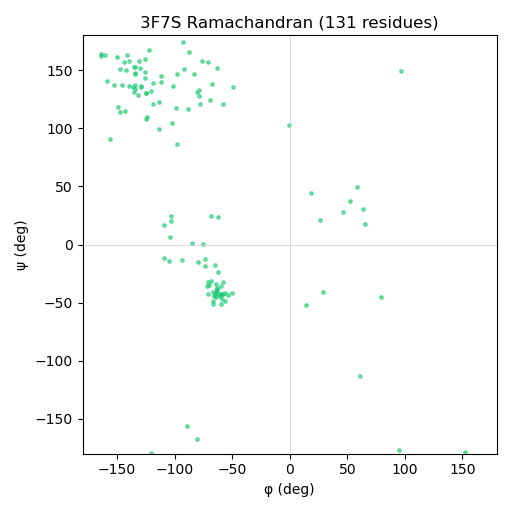CA . HIS A 1 88 ? 18.402 23.840 50.647 1.00 18.97 87 HIS A CA 1
ATOM 669 C C . HIS A 1 88 ? 17.516 23.922 51.886 1.00 19.75 87 HIS A C 1
ATOM 670 O O . HIS A 1 88 ? 17.846 24.623 52.828 1.00 19.64 87 HIS A O 1
ATOM 677 N N . TRP A 1 89 ? 16.370 23.248 51.838 1.00 19.01 88 TRP A N 1
ATOM 678 C CA . TRP A 1 89 ? 15.366 23.363 52.892 1.00 21.11 88 TRP A CA 1
ATOM 679 C C . TRP A 1 89 ? 14.362 22.227 52.816 1.00 22.26 88 TRP A C 1
ATOM 680 O O . TRP A 1 89 ? 14.335 21.481 51.829 1.00 21.76 88 TRP A O 1
ATOM 691 N N . LEU A 1 90 ? 13.607 22.038 53.902 1.00 22.64 89 LEU A N 1
ATOM 692 C CA . LEU A 1 90 ? 12.476 21.103 53.887 1.00 24.14 89 LEU A CA 1
ATOM 693 C C . LEU A 1 90 ? 11.189 21.908 53.732 1.00 24.30 89 LEU A C 1
ATOM 694 O O . LEU A 1 90 ? 11.023 22.966 54.337 1.00 22.99 89 LEU A O 1
ATOM 699 N N . ASN A 1 91 ? 10.299 21.430 52.880 1.00 27.86 90 ASN A N 1
ATOM 700 C CA . ASN A 1 91 ? 9.160 22.240 52.428 1.00 29.91 90 ASN A CA 1
ATOM 701 C C . ASN A 1 91 ? 7.899 21.455 52.749 1.00 33.32 90 ASN A C 1
ATOM 702 O O . ASN A 1 91 ? 7.658 20.403 52.150 1.00 31.69 90 ASN A O 1
ATOM 707 N N . ARG A 1 92 ? 7.131 21.939 53.725 1.00 35.09 91 ARG A N 1
ATOM 708 C CA . ARG A 1 92 ? 5.823 21.371 54.061 1.00 37.71 91 ARG A CA 1
ATOM 709 C C . ARG A 1 92 ? 4.794 21.861 53.071 1.00 38.42 91 ARG A C 1
ATOM 710 O O . ARG A 1 92 ? 4.667 23.050 52.810 1.00 38.81 91 ARG A O 1
ATOM 718 N N . CYS A 1 93 ? 4.061 20.936 52.490 1.00 41.18 92 CYS A N 1
ATOM 719 C CA . CYS A 1 93 ? 3.003 21.322 51.594 1.00 45.65 92 CYS A CA 1
ATOM 720 C C . CYS A 1 93 ? 1.842 20.346 51.572 1.00 46.88 92 CYS A C 1
ATOM 721 O O . CYS A 1 93 ? 1.948 19.202 52.016 1.00 44.24 92 CYS A O 1
ATOM 724 N N . GLY A 1 94 ? 0.730 20.869 51.069 1.00 48.43 93 GLY A N 1
ATOM 725 C CA . GLY A 1 94 ? -0.496 20.139 50.884 1.00 50.34 93 GLY A CA 1
ATOM 726 C C . GLY A 1 94 ? -1.687 21.087 50.967 1.00 53.58 93 GLY A C 1
ATOM 727 O O . GLY A 1 94 ? -1.522 22.304 51.153 1.00 50.97 93 GLY A O 1
ATOM 728 N N . PRO A 1 95 ? -2.901 20.530 50.838 1.00 57.40 94 PRO A N 1
ATOM 729 C CA . PRO A 1 95 ? -4.180 21.220 51.028 1.00 58.15 94 PRO A CA 1
ATOM 730 C C . PRO A 1 95 ? -4.364 21.850 52.397 1.00 59.49 94 PRO A C 1
ATOM 731 O O . PRO A 1 95 ? -4.349 21.154 53.417 1.00 58.49 94 PRO A O 1
ATOM 735 N N . GLY A 1 96 ? -4.563 23.164 52.405 1.00 62.48 95 GLY A N 1
ATOM 736 C CA . GLY A 1 96 ? -4.876 23.900 53.627 1.00 64.42 95 GLY A CA 1
ATOM 737 C C . GLY A 1 96 ? -6.180 23.484 54.290 1.00 66.02 95 GLY A C 1
ATOM 738 O O . GLY A 1 96 ? -6.342 23.690 55.489 1.00 64.99 95 GLY A O 1
ATOM 739 N N . ASP A 1 97 ? -7.102 22.904 53.511 1.00 69.55 96 ASP A N 1
ATOM 740 C CA . ASP A 1 97 ? -8.369 22.359 54.038 1.00 72.15 96 ASP A CA 1
ATOM 741 C C . ASP A 1 97 ? -8.127 21.079 54.865 1.00 74.93 96 ASP A C 1
ATOM 742 O O . ASP A 1 97 ? -8.716 20.918 55.941 1.00 75.60 96 ASP A O 1
ATOM 744 N N . ASP A 1 98 ? -7.250 20.193 54.375 1.00 77.05 97 ASP A N 1
ATOM 745 C CA . ASP A 1 98 ? -6.926 18.919 55.062 1.00 78.15 97 ASP A CA 1
ATOM 746 C C . ASP A 1 98 ? -5.415 18.665 55.374 1.00 78.86 97 ASP A C 1
ATOM 747 O O . ASP A 1 98 ? -4.622 18.344 54.470 1.00 77.81 97 ASP A O 1
ATOM 752 N N . GLU A 1 99 ? -5.059 18.752 56.665 1.00 79.25 98 GLU A N 1
ATOM 753 C CA . GLU A 1 99 ? -3.687 18.496 57.163 1.00 79.72 98 GLU A CA 1
ATOM 754 C C . GLU A 1 99 ? -3.294 17.006 57.179 1.00 79.16 98 GLU A C 1
ATOM 755 O O . GLU A 1 99 ? -2.117 16.684 57.374 1.00 79.88 98 GLU A O 1
ATOM 761 N N . SER A 1 100 ? -4.276 16.113 57.000 1.00 77.97 99 SER A N 1
ATOM 762 C CA . SER A 1 100 ? -4.028 14.683 56.742 1.00 76.24 99 SER A CA 1
ATOM 763 C C . SER A 1 100 ? -3.328 14.466 55.397 1.00 74.67 99 SER A C 1
ATOM 764 O O . SER A 1 100 ? -2.773 13.392 55.159 1.00 75.02 99 SER A O 1
ATOM 766 N N . GLN A 1 101 ? -3.375 15.480 54.526 1.00 72.87 100 GLN A N 1
ATOM 767 C CA . GLN A 1 101 ? -2.724 15.447 53.207 1.00 70.62 100 GLN A CA 1
ATOM 768 C C . GLN A 1 101 ? -1.479 16.372 53.088 1.00 67.90 100 GLN A C 1
ATOM 769 O O . GLN A 1 101 ? -1.018 16.643 51.972 1.00 65.62 100 GLN A O 1
ATOM 771 N N . CYS A 1 102 ? -0.925 16.817 54.227 1.00 65.47 101 CYS A N 1
ATOM 772 C CA . CYS A 1 102 ? 0.169 17.819 54.255 1.00 62.06 101 CYS A CA 1
ATOM 773 C C . CYS A 1 102 ? 1.512 17.301 54.763 1.00 59.01 101 CYS A C 1
ATOM 774 O O . CYS A 1 102 ? 1.761 17.278 55.987 1.00 59.55 101 CYS A O 1
ATOM 777 N N . GLY A 1 103 ? 2.411 16.976 53.836 1.00 52.91 102 GLY A N 1
ATOM 778 C CA . GLY A 1 103 ? 3.739 16.478 54.217 1.00 47.54 102 GLY A CA 1
ATOM 779 C C . GLY A 1 103 ? 4.958 17.262 53.755 1.00 41.66 102 GLY A C 1
ATOM 780 O O . GLY A 1 103 ? 4.860 18.268 53.076 1.00 37.71 102 GLY A O 1
ATOM 781 N N . PHE A 1 104 ? 6.122 16.746 54.127 1.00 37.09 103 PHE A N 1
ATOM 782 C CA . PHE A 1 104 ? 7.411 17.355 53.813 1.00 31.52 103 PHE A CA 1
ATOM 783 C C . PHE A 1 104 ? 7.994 16.811 52.521 1.00 29.43 103 PHE A C 1
ATOM 784 O O . PHE A 1 104 ? 7.962 15.612 52.292 1.00 28.96 103 PHE A O 1
ATOM 800 N N . ARG A 1 106 ? 11.649 17.804 50.013 1.00 21.83 105 ARG A N 1
ATOM 801 C CA . ARG A 1 106 ? 12.974 18.402 50.047 1.00 21.04 105 ARG A CA 1
ATOM 802 C C . ARG A 1 106 ? 13.193 19.338 48.848 1.00 22.95 105 ARG A C 1
ATOM 803 O O . ARG A 1 106 ? 12.721 19.044 47.731 1.00 20.91 105 ARG A O 1
ATOM 811 N N . ALA A 1 107 ? 13.966 20.409 49.091 1.00 21.51 106 ALA A N 1
ATOM 812 C CA . ALA A 1 107 ? 14.284 21.404 48.117 1.00 22.98 106 ALA A CA 1
ATOM 813 C C . ALA A 1 107 ? 15.762 21.753 48.122 1.00 23.18 106 ALA A C 1
ATOM 814 O O . ALA A 1 107 ? 16.339 22.014 49.178 1.00 22.84 106 ALA A O 1
ATOM 816 N N . THR A 1 108 ? 16.343 21.810 46.918 1.00 22.10 107 THR A N 1
ATOM 817 C CA . THR A 1 108 ? 17.665 22.383 46.684 1.00 23.11 107 THR A CA 1
ATOM 818 C C . THR A 1 108 ? 17.605 23.395 45.548 1.00 23.53 107 THR A C 1
ATOM 819 O O . THR A 1 108 ? 16.984 23.104 44.523 1.00 20.11 107 THR A O 1
ATOM 823 N N . VAL A 1 109 ? 18.253 24.568 45.715 1.00 21.17 108 VAL A N 1
ATOM 824 C CA . VAL A 1 109 ? 18.222 25.608 44.674 1.00 21.62 108 VAL A CA 1
ATOM 825 C C . VAL A 1 109 ? 19.610 26.178 44.498 1.00 23.93 108 VAL A C 1
ATOM 826 O O . VAL A 1 109 ? 20.325 26.448 45.487 1.00 23.12 108 VAL A O 1
ATOM 830 N N . GLY A 1 110 ? 19.984 26.341 43.231 1.00 20.91 109 GLY A N 1
ATOM 831 C CA . GLY A 1 110 ? 21.240 26.976 42.847 1.00 20.58 109 GLY A CA 1
ATOM 832 C C . GLY A 1 110 ? 21.014 28.313 42.169 1.00 22.72 109 GLY A C 1
ATOM 833 O O . GLY A 1 110 ? 20.063 28.494 41.360 1.00 20.35 109 GLY A O 1
ATOM 834 N N . TYR A 1 111 ? 21.880 29.268 42.510 1.00 22.34 110 TYR A N 1
ATOM 835 C CA . TYR A 1 111 ? 21.715 30.657 42.085 1.00 23.20 110 TYR A CA 1
ATOM 836 C C . TYR A 1 111 ? 23.021 31.158 41.475 1.00 22.42 110 TYR A C 1
ATOM 837 O O . TYR A 1 111 ? 24.108 30.673 41.817 1.00 24.75 110 TYR A O 1
ATOM 846 N N . ARG A 1 112 ? 22.901 32.107 40.566 1.00 24.85 111 ARG A N 1
ATOM 847 C CA . ARG A 1 112 ? 24.044 32.757 39.916 1.00 24.96 111 ARG A CA 1
ATOM 848 C C . ARG A 1 112 ? 23.836 34.250 39.750 1.00 24.66 111 ARG A C 1
ATOM 849 O O . ARG A 1 112 ? 22.739 34.692 39.345 1.00 25.53 111 ARG A O 1
ATOM 857 N N . ARG A 1 113 ? 24.875 35.031 40.051 1.00 26.71 112 ARG A N 1
ATOM 858 C CA . ARG A 1 113 ? 24.769 36.502 39.938 1.00 28.30 112 ARG A CA 1
ATOM 859 C C . ARG A 1 113 ? 25.146 36.894 38.519 1.00 30.22 112 ARG A C 1
ATOM 860 O O . ARG A 1 113 ? 26.268 36.647 38.058 1.00 26.31 112 ARG A O 1
ATOM 865 N N . GLN A 1 114 ? 24.173 37.462 37.820 1.00 34.55 113 GLN A N 1
ATOM 866 C CA . GLN A 1 114 ? 24.330 37.810 36.404 1.00 39.65 113 GLN A CA 1
ATOM 867 C C . GLN A 1 114 ? 23.433 38.975 36.043 1.00 41.03 113 GLN A C 1
ATOM 868 O O . GLN A 1 114 ? 22.273 39.024 36.444 1.00 41.73 113 GLN A O 1
ATOM 874 N N . GLY A 1 115 ? 23.988 39.897 35.264 1.00 45.27 114 GLY A N 1
ATOM 875 C CA . GLY A 1 115 ? 23.338 41.172 34.956 1.00 47.38 114 GLY A CA 1
ATOM 876 C C . GLY A 1 115 ? 23.156 42.015 36.205 1.00 48.93 114 GLY A C 1
ATOM 877 O O . GLY A 1 115 ? 22.201 42.787 36.304 1.00 52.35 114 GLY A O 1
ATOM 878 N N . GLY A 1 116 ? 24.072 41.860 37.166 1.00 49.68 115 GLY A N 1
ATOM 879 C CA . GLY A 1 116 ? 23.946 42.499 38.482 1.00 47.23 115 GLY A CA 1
ATOM 880 C C . GLY A 1 116 ? 22.767 42.019 39.324 1.00 46.04 115 GLY A C 1
ATOM 881 O O . GLY A 1 116 ? 22.398 42.694 40.277 1.00 47.23 115 GLY A O 1
ATOM 882 N N . GLN A 1 117 ? 22.185 40.857 39.003 1.00 41.00 116 GLN A N 1
ATOM 883 C CA . GLN A 1 117 ? 21.127 40.265 39.845 1.00 39.69 116 GLN A CA 1
ATOM 884 C C . GLN A 1 117 ? 21.321 38.773 40.086 1.00 34.76 116 GLN A C 1
ATOM 885 O O . GLN A 1 117 ? 21.912 38.082 39.265 1.00 33.88 116 GLN A O 1
ATOM 891 N N . TRP A 1 118 ? 20.812 38.278 41.211 1.00 31.50 117 TRP A N 1
ATOM 892 C CA . TRP A 1 118 ? 20.815 36.851 41.475 1.00 28.45 117 TRP A CA 1
ATOM 893 C C . TRP A 1 118 ? 19.652 36.266 40.713 1.00 27.91 117 TRP A C 1
ATOM 894 O O . TRP A 1 118 ? 18.539 36.788 40.792 1.00 27.51 117 TRP A O 1
ATOM 905 N N . GLN A 1 119 ? 19.928 35.191 39.977 1.00 25.54 118 GLN A N 1
ATOM 906 C CA . GLN A 1 119 ? 18.930 34.432 39.286 1.00 21.91 118 GLN A CA 1
ATOM 907 C C . GLN A 1 119 ? 19.018 32.976 39.686 1.00 22.86 118 GLN A C 1
ATOM 908 O O . GLN A 1 119 ? 20.104 32.481 40.010 1.00 24.87 118 GLN A O 1
ATOM 914 N N . VAL A 1 120 ? 17.870 32.297 39.679 1.00 23.10 119 VAL A N 1
ATOM 915 C CA . VAL A 1 120 ? 17.808 30.840 39.903 1.00 22.09 119 VAL A CA 1
ATOM 916 C C . VAL A 1 120 ? 18.219 30.127 38.618 1.00 22.97 119 VAL A C 1
ATOM 917 O O . VAL A 1 120 ? 17.580 30.299 37.557 1.00 20.82 119 VAL A O 1
ATOM 921 N N . ILE A 1 121 ? 19.271 29.331 38.722 1.00 21.56 120 ILE A N 1
ATOM 922 C CA . ILE A 1 121 ? 19.746 28.533 37.612 1.00 20.73 120 ILE A CA 1
ATOM 923 C C . ILE A 1 121 ? 19.390 27.042 37.749 1.00 22.46 120 ILE A C 1
ATOM 924 O O . ILE A 1 121 ? 19.417 26.343 36.755 1.00 23.14 120 ILE A O 1
ATOM 929 N N . HIS A 1 122 ? 18.971 26.584 38.935 1.00 19.92 121 HIS A N 1
ATOM 930 C CA . HIS A 1 122 ? 18.657 25.174 39.152 1.00 20.81 121 HIS A CA 1
ATOM 931 C C . HIS A 1 122 ? 17.749 25.013 40.356 1.00 21.91 121 HIS A C 1
ATOM 932 O O . HIS A 1 122 ? 17.927 25.727 41.333 1.00 23.65 121 HIS A O 1
ATOM 939 N N . GLU A 1 123 ? 16.779 24.089 40.256 1.00 21.98 122 GLU A N 1
ATOM 940 C CA . GLU A 1 123 ? 15.908 23.647 41.366 1.00 20.62 122 GLU A CA 1
ATOM 941 C C . GLU A 1 123 ? 15.824 22.107 41.333 1.00 20.89 122 GLU A C 1
ATOM 942 O O . GLU A 1 123 ? 15.844 21.509 40.277 1.00 22.74 122 GLU A O 1
ATOM 948 N N . HIS A 1 124 ? 15.702 21.480 42.497 1.00 20.82 123 HIS A N 1
ATOM 949 C CA . HIS A 1 124 ? 15.518 20.014 42.646 1.00 17.29 123 HIS A CA 1
ATOM 950 C C . HIS A 1 124 ? 14.560 19.888 43.815 1.00 19.26 123 HIS A C 1
ATOM 951 O O . HIS A 1 124 ? 14.892 20.273 44.941 1.00 18.39 123 HIS A O 1
ATOM 958 N N . TRP A 1 125 ? 13.371 19.368 43.522 1.00 17.79 124 TRP A N 1
ATOM 959 C CA . TRP A 1 125 ? 12.326 19.128 44.455 1.00 18.33 124 TRP A CA 1
ATOM 960 C C . TRP A 1 125 ? 12.048 17.641 44.444 1.00 19.38 124 TRP A C 1
ATOM 961 O O . TRP A 1 125 ? 11.979 17.030 43.376 1.00 19.63 124 TRP A O 1
ATOM 972 N N . SER A 1 126 ? 11.829 17.039 45.616 1.00 18.63 125 SER A N 1
ATOM 973 C CA . SER A 1 126 ? 11.493 15.624 45.666 1.00 18.60 125 SER A CA 1
ATOM 974 C C . SER A 1 126 ? 10.910 15.144 46.980 1.00 21.10 125 SER A C 1
ATOM 975 O O . SER A 1 126 ? 11.090 15.766 48.027 1.00 21.71 125 SER A O 1
ATOM 978 N N . ALA A 1 127 ? 10.285 13.974 46.889 1.00 18.97 126 ALA A N 1
ATOM 979 C CA . ALA A 1 127 ? 9.986 13.103 48.013 1.00 20.26 126 ALA A CA 1
ATOM 980 C C . ALA A 1 127 ? 10.833 11.811 47.911 1.00 20.39 126 ALA A C 1
ATOM 981 O O . ALA A 1 127 ? 11.062 11.277 46.807 1.00 20.37 126 ALA A O 1
ATOM 983 N N . PRO A 1 128 ? 11.259 11.274 49.070 1.00 19.68 127 PRO A N 1
ATOM 984 C CA . PRO A 1 128 ? 11.925 9.971 49.079 1.00 21.51 127 PRO A CA 1
ATOM 985 C C . PRO A 1 128 ? 10.904 8.899 48.774 1.00 23.00 127 PRO A C 1
ATOM 986 O O . PRO A 1 128 ? 9.723 9.121 49.005 1.00 23.89 127 PRO A O 1
ATOM 990 N N . PHE A 1 129 ? 11.332 7.743 48.290 1.00 24.56 128 PHE A N 1
ATOM 991 C CA . PHE A 1 129 ? 10.392 6.622 48.125 1.00 25.33 128 PHE A CA 1
ATOM 992 C C . PHE A 1 129 ? 10.822 5.371 48.892 1.00 25.28 128 PHE A C 1
ATOM 993 O O . PHE A 1 129 ? 11.948 5.257 49.362 1.00 24.20 128 PHE A O 1
ATOM 1001 N N . ASP A 1 130 ? 9.906 4.424 48.996 1.00 31.29 129 ASP A N 1
ATOM 1002 C CA . ASP A 1 130 ? 10.190 3.114 49.621 1.00 33.15 129 ASP A CA 1
ATOM 1003 C C . ASP A 1 130 ? 10.699 2.115 48.574 1.00 35.79 129 ASP A C 1
ATOM 1004 O O . ASP A 1 130 ? 10.086 1.917 47.547 1.00 36.53 129 ASP A O 1
ATOM 1017 N N . GLU A 1 132 ? 10.602 -1.108 48.602 1.00 47.04 131 GLU A N 1
ATOM 1018 C CA . GLU A 1 132 ? 9.783 -2.298 48.410 1.00 47.13 131 GLU A CA 1
ATOM 1019 C C . GLU A 1 132 ? 8.487 -1.947 47.719 1.00 46.61 131 GLU A C 1
ATOM 1020 O O . GLU A 1 132 ? 8.131 -2.569 46.722 1.00 50.90 131 GLU A O 1
ATOM 1022 N N . THR A 1 133 ? 7.780 -0.961 48.249 1.00 41.91 132 THR A N 1
ATOM 1023 C CA . THR A 1 133 ? 6.534 -0.508 47.651 1.00 39.45 132 THR A CA 1
ATOM 1024 C C . THR A 1 133 ? 6.725 0.436 46.434 1.00 38.33 132 THR A C 1
ATOM 1025 O O . THR A 1 133 ? 5.780 0.679 45.700 1.00 35.31 132 THR A O 1
ATOM 1029 N N . GLN A 1 134 ? 7.934 0.971 46.247 1.00 38.64 133 GLN A N 1
ATOM 1030 C CA . GLN A 1 134 ? 8.194 2.077 45.295 1.00 40.16 133 GLN A CA 1
ATOM 1031 C C . GLN A 1 134 ? 7.197 3.244 45.354 1.00 35.17 133 GLN A C 1
ATOM 1032 O O . GLN A 1 134 ? 6.988 3.942 44.375 1.00 33.05 133 GLN A O 1
ATOM 1038 N N . LYS A 1 135 ? 6.611 3.463 46.522 1.00 32.83 134 LYS A N 1
ATOM 1039 C CA . LYS A 1 135 ? 5.707 4.567 46.715 1.00 32.94 134 LYS A CA 1
ATOM 1040 C C . LYS A 1 135 ? 6.462 5.722 47.377 1.00 29.66 134 LYS A C 1
ATOM 1041 O O . LYS A 1 135 ?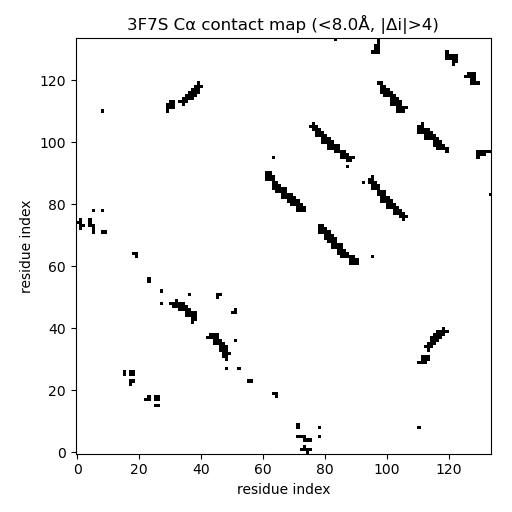 7.384 5.483 48.159 1.00 25.63 134 LYS A O 1
ATOM 1047 N N . ALA A 1 136 ? 6.071 6.956 47.026 1.00 28.25 135 ALA A N 1
ATOM 1048 C CA . ALA A 1 136 ? 6.652 8.189 47.584 1.00 28.36 135 ALA A CA 1
ATOM 1049 C C . ALA A 1 136 ? 6.258 8.242 49.050 1.00 28.30 135 ALA A C 1
ATOM 1050 O O . ALA A 1 136 ? 5.133 7.929 49.382 1.00 26.17 135 ALA A O 1
ATOM 1052 N N . LEU A 1 137 ? 7.178 8.623 49.923 1.00 25.44 136 LEU A N 1
ATOM 1053 C CA . LEU A 1 137 ? 6.888 8.694 51.343 1.00 23.58 136 LEU A CA 1
ATOM 1054 C C . LEU A 1 137 ? 6.590 10.121 51.703 1.00 26.09 136 LEU A C 1
ATOM 1055 O O . LEU A 1 137 ? 7.455 11.007 51.565 1.00 24.49 136 LEU A O 1
ATOM 1060 N N . PHE A 1 138 ? 5.361 10.341 52.162 1.00 27.58 137 PHE A N 1
ATOM 1061 C CA . PHE A 1 138 ? 4.864 11.669 52.471 1.00 33.11 137 PHE A CA 1
ATOM 1062 C C . PHE A 1 138 ? 4.671 11.995 53.960 1.00 34.82 137 PHE A C 1
ATOM 1063 O O . PHE A 1 138 ? 4.488 13.162 54.290 1.00 37.89 137 PHE A O 1
ATOM 1071 N N . ASP A 1 139 ? 4.741 11.001 54.853 1.00 33.49 138 ASP A N 1
ATOM 1072 C CA . ASP A 1 139 ? 4.487 11.233 56.275 1.00 32.73 138 ASP A CA 1
ATOM 1073 C C . ASP A 1 139 ? 5.749 11.296 57.163 1.00 32.67 138 ASP A C 1
ATOM 1074 O O . ASP A 1 139 ? 5.663 11.133 58.379 1.00 35.17 138 ASP A O 1
ATOM 1079 N N . LEU A 1 140 ? 6.909 11.555 56.580 1.00 32.59 139 LEU A N 1
ATOM 1080 C CA . LEU A 1 140 ? 8.164 11.527 57.339 1.00 33.87 139 LEU A CA 1
ATOM 1081 C C . LEU A 1 140 ? 8.455 12.838 58.100 1.00 36.98 139 LEU A C 1
ATOM 1082 O O . LEU A 1 140 ? 8.103 13.922 57.644 1.00 39.97 139 LEU A O 1
ATOM 1087 N N . LYS A 1 141 ? 9.099 12.725 59.266 1.00 40.19 140 LYS A N 1
ATOM 1088 C CA . LYS A 1 141 ? 9.456 13.901 60.089 1.00 40.23 140 LYS A CA 1
ATOM 1089 C C . LYS A 1 141 ? 10.850 14.382 59.720 1.00 38.96 140 LYS A C 1
ATOM 1090 O O . LYS A 1 141 ? 11.683 13.586 59.275 1.00 39.38 140 LYS A O 1
ATOM 1092 N N . PRO A 1 142 ? 11.108 15.672 59.871 1.00 39.99 141 PRO A N 1
ATOM 1093 C CA . PRO A 1 142 ? 12.437 16.217 59.565 1.00 44.63 141 PRO A CA 1
ATOM 1094 C C . PRO A 1 142 ? 13.586 15.552 60.336 1.00 48.49 141 PRO A C 1
ATOM 1095 O O . PRO A 1 142 ? 13.402 15.369 61.545 1.00 48.94 141 PRO A O 1
#

Solvent-accessible surface area: 8382 Å² total

Foldseek 3Di:
DDPVVQVVVVVLVVQCVCVQVVPLCSVLVQADQQAWEQEADDDRIATGSVRVSVVSVCCPDAHAWDWDDWDKDDDDFKIKIKTKIWDDHPVDPVGIFIIKIWIWGQDPNRIHTRYIHYHFDADVVRHGDGHDDD

CATH classification: 3.10.450.50

Secondary structure (DSSP, 8-state):
--HHHHHHHHHHHHH--TTTTT-HHHHHTTEEEEEEEE-SSSSS-EESHHHHHHHH--------EEEEEEEEEEETTEEEEEEEEEES-SS-GGG-B--EEEEEEEETTEEEEEEEEE---B----PBP-S---

Nearest PDB structures (foldseek):
  3ke7-assembly1_A  TM=8.308E-01  e=4.862E-07  Parabacteroides distasonis ATCC 8503
  3nbr-assembly1_A-2  TM=6.856E-01  e=2.092E-06  Comamonas testosteroni
  3t8u-assembly1_A  TM=6.854E-01  e=2.351E-06  Comamonas testosteroni
  2k54-assembly1_A  TM=5.869E-01  e=1.354E-05  Agrobacterium fabrum str. C58
  5jpu-assembly1_B  TM=6.151E-01  e=3.164E-04  Rhodococcus erythropolis

InterPro domains:
  IPR032710 NTF2-like domain superfamily [SSF54427] (3-127)
  IPR037401 SnoaL-like domain [PF13474] (9-128)

Radius of gyration: 15.36 Å; Cα contacts (8 Å, |Δi|>4): 240; chains: 1; bounding box: 43×45×31 Å

B-factor: mean 33.63, std 15.79, range [13.02, 96.63]

Organism: Pseudomonas putida (strain ATCC 47054 / DSM 6125 / CFBP 8728 / NCIMB 11950 / KT2440) (NCBI:txid160488)